Protein AF-A0A7S1P084-F1 (afdb_monomer_lite)

Sequence (132 aa):
ADGGAAAVPLTLRERERGHRPLSDYHLLGYLAYVVYSPLYLAGPILTYNAFISQMASPAHPPRRHLAMYLARWVACVLLMDAFLCVNWSNALISNQRMFHQWAHVGVGQLAVGAFTTLGFIWLKFLVIWRFF

Organism: NCBI:txid1169539

pLDDT: mean 81.16, std 12.4, range [35.12, 94.94]

Secondary structure (DSSP, 8-state):
-----------HHHHHHSPPPGGG--HHHHHHHHT-HHHHHT-----HHHHHHHHHS-----HHHHHHHHHHHHHHHHHHHHHHHH-HHHHHHH-GGGGGGGGG--HHHHHHHHHHHHHHHHHHHHHHHHH-

InterPro domains:
  IPR004299 Membrane bound O-acyl transferase, MBOAT [PF03062] (11-129)
  IPR051085 Membrane-bound O-acyltransferase [PTHR13285] (19-132)

Radius of gyration: 23.54 Å; chains: 1; bounding box: 50×38×68 Å

Structure (mmCIF, N/CA/C/O backbone):
data_AF-A0A7S1P084-F1
#
_entry.id   AF-A0A7S1P084-F1
#
loop_
_atom_site.group_PDB
_atom_site.id
_atom_site.type_symbol
_atom_site.label_atom_id
_atom_site.label_alt_id
_atom_site.label_comp_id
_atom_site.label_asym_id
_atom_site.label_entity_id
_atom_site.label_seq_id
_atom_site.pdbx_PDB_ins_code
_atom_site.Cartn_x
_atom_site.Cartn_y
_atom_site.Cartn_z
_atom_site.occupancy
_atom_site.B_iso_or_equiv
_atom_site.auth_seq_id
_atom_site.auth_comp_id
_atom_site.auth_asym_id
_atom_site.auth_atom_id
_atom_site.pdbx_PDB_model_num
ATOM 1 N N . ALA A 1 1 ? -24.659 17.541 42.918 1.00 36.22 1 ALA A N 1
ATOM 2 C CA . ALA A 1 1 ? -24.642 18.237 41.620 1.00 36.22 1 ALA A CA 1
ATOM 3 C C . ALA A 1 1 ? -23.242 18.081 41.051 1.00 36.22 1 ALA A C 1
ATOM 5 O O . ALA A 1 1 ? -22.460 19.016 41.098 1.00 36.22 1 ALA A O 1
ATOM 6 N N . ASP A 1 2 ? -22.916 16.876 40.584 1.00 35.12 2 ASP A N 1
ATOM 7 C CA . ASP A 1 2 ? -21.621 16.614 39.961 1.00 35.12 2 ASP A CA 1
ATOM 8 C C . ASP A 1 2 ? -21.821 16.741 38.462 1.00 35.12 2 ASP A C 1
ATOM 10 O O . ASP A 1 2 ? -22.344 15.849 37.794 1.00 35.12 2 ASP A O 1
ATOM 14 N N . GLY A 1 3 ? -21.512 17.940 37.967 1.00 37.31 3 GLY A N 1
ATOM 15 C CA . GLY A 1 3 ? -21.469 18.231 36.546 1.00 37.31 3 GLY A CA 1
ATOM 16 C C . GLY A 1 3 ? -20.531 17.236 35.882 1.00 37.31 3 GLY A C 1
ATOM 17 O O . GLY A 1 3 ? -19.345 17.197 36.203 1.00 37.31 3 GLY A O 1
ATOM 18 N N . GLY A 1 4 ? -21.092 16.412 34.995 1.00 40.28 4 GLY A N 1
ATOM 19 C CA . GLY A 1 4 ? -20.357 15.432 34.215 1.00 40.28 4 GLY A CA 1
ATOM 20 C C . GLY A 1 4 ? -19.173 16.104 33.539 1.00 40.28 4 GLY A C 1
ATOM 21 O O . GLY A 1 4 ? -19.345 16.873 32.593 1.00 40.28 4 GLY A O 1
ATOM 22 N N . ALA A 1 5 ? -17.977 15.825 34.056 1.00 42.31 5 ALA A N 1
ATOM 23 C CA . ALA A 1 5 ? -16.734 16.178 33.407 1.00 42.31 5 ALA A CA 1
ATOM 24 C C . ALA A 1 5 ? -16.764 15.507 32.034 1.00 42.31 5 ALA A C 1
ATOM 26 O 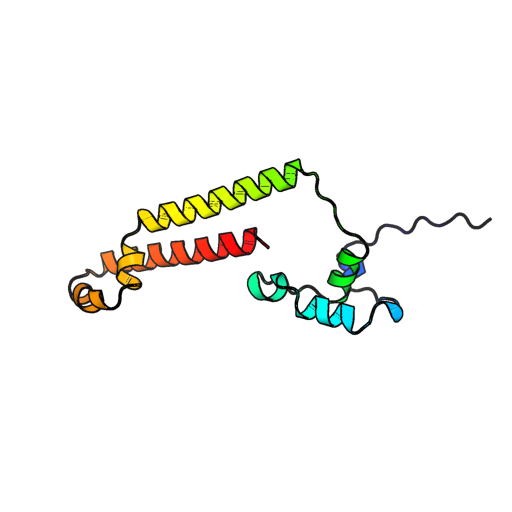O . ALA A 1 5 ? -16.636 14.287 31.926 1.00 42.31 5 ALA A O 1
ATOM 27 N N . ALA A 1 6 ? -17.030 16.298 30.995 1.00 47.44 6 ALA A N 1
ATOM 28 C CA . ALA A 1 6 ? -16.967 15.845 29.621 1.00 47.44 6 ALA A CA 1
ATOM 29 C C . ALA A 1 6 ? -15.577 15.236 29.423 1.00 47.44 6 ALA A C 1
ATOM 31 O O . ALA A 1 6 ? -14.575 15.949 29.492 1.00 47.44 6 ALA A O 1
ATOM 32 N N . ALA A 1 7 ? -15.520 13.909 29.286 1.00 57.78 7 ALA A N 1
ATOM 33 C CA . ALA A 1 7 ? -14.272 13.185 29.139 1.00 57.78 7 ALA A CA 1
ATOM 34 C C . ALA A 1 7 ? -13.515 13.798 27.960 1.00 57.78 7 ALA A C 1
ATOM 36 O O . ALA A 1 7 ? -13.980 13.744 26.819 1.00 57.78 7 ALA A O 1
ATOM 37 N N . VAL A 1 8 ? -12.379 14.436 28.252 1.00 57.56 8 VAL A N 1
ATOM 38 C CA . VAL A 1 8 ? -11.496 14.993 27.230 1.00 57.56 8 VAL A CA 1
ATOM 39 C C . VAL A 1 8 ? -11.214 13.869 26.233 1.00 57.56 8 VAL A C 1
ATOM 41 O O . VAL A 1 8 ? -10.846 12.771 26.664 1.00 57.56 8 VAL A O 1
ATOM 44 N N . PRO A 1 9 ? -11.428 14.073 24.921 1.00 65.50 9 PRO A N 1
ATOM 45 C CA . PRO A 1 9 ? -11.212 13.015 23.952 1.00 65.50 9 PRO A CA 1
ATOM 46 C C . PRO A 1 9 ? -9.735 12.620 23.986 1.00 65.50 9 PRO A C 1
ATOM 48 O O . PRO A 1 9 ? -8.879 13.361 23.510 1.00 65.50 9 PRO A O 1
ATOM 51 N N . LEU A 1 10 ? -9.449 11.449 24.565 1.00 67.19 10 LEU A N 1
ATOM 52 C CA . LEU A 1 10 ? -8.094 10.910 24.662 1.00 67.19 10 LEU A CA 1
ATOM 53 C C . LEU A 1 10 ? -7.463 10.861 23.274 1.00 67.19 10 LEU A C 1
ATOM 55 O O . LEU A 1 10 ? -8.109 10.428 22.308 1.00 67.19 10 LEU A O 1
ATOM 59 N N . THR A 1 11 ? -6.202 11.270 23.189 1.00 75.94 11 THR A N 1
ATOM 60 C CA . THR A 1 11 ? -5.428 11.200 21.950 1.00 75.94 11 THR A CA 1
ATOM 61 C C . THR A 1 11 ? -5.197 9.739 21.544 1.00 75.94 11 THR A C 1
ATOM 63 O O . THR A 1 11 ? -5.248 8.831 22.375 1.00 75.94 11 THR A O 1
ATOM 66 N N . LEU A 1 12 ? -4.929 9.476 20.258 1.00 69.50 12 LEU A N 1
ATOM 67 C CA . LEU A 1 12 ? -4.713 8.109 19.750 1.00 69.50 12 LEU A CA 1
ATOM 68 C C . LEU A 1 12 ? -3.621 7.363 20.545 1.00 69.50 12 LEU A C 1
ATOM 70 O O . LEU A 1 12 ? -3.815 6.221 20.950 1.00 69.50 12 LEU A O 1
ATOM 74 N N . ARG A 1 13 ? -2.517 8.054 20.859 1.00 72.75 13 ARG A N 1
ATOM 75 C CA . ARG A 1 13 ? -1.393 7.501 21.632 1.00 72.75 13 ARG A CA 1
ATOM 76 C C . ARG A 1 13 ? -1.768 7.140 23.069 1.00 72.75 13 ARG A C 1
ATOM 78 O O . ARG A 1 13 ? -1.238 6.178 23.619 1.00 72.75 13 ARG A O 1
ATOM 85 N N . GLU A 1 14 ? -2.662 7.904 23.687 1.00 76.75 14 GLU A N 1
ATOM 86 C CA . GLU A 1 14 ? -3.144 7.626 25.044 1.00 76.75 14 GLU A CA 1
ATOM 87 C C . GLU A 1 14 ? -4.103 6.432 25.057 1.00 76.75 14 GLU A C 1
ATOM 89 O O . GLU A 1 14 ? -4.034 5.608 25.965 1.00 76.75 14 GLU A O 1
ATOM 94 N N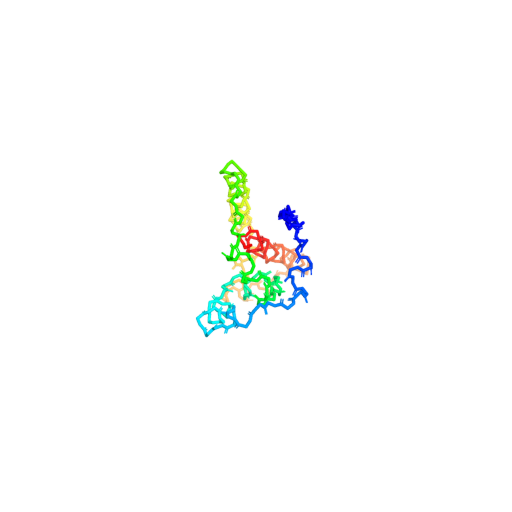 . ARG A 1 15 ? -4.929 6.273 24.013 1.00 71.94 15 ARG A N 1
ATOM 95 C CA . ARG A 1 15 ? -5.806 5.097 23.841 1.00 71.94 15 ARG A CA 1
ATOM 96 C C . ARG A 1 15 ? -5.024 3.805 23.612 1.00 71.94 15 ARG A C 1
ATOM 98 O O . ARG A 1 15 ? -5.464 2.741 24.034 1.00 71.94 15 ARG A O 1
ATOM 105 N N . GLU A 1 16 ? -3.876 3.900 22.948 1.00 75.06 16 GLU A N 1
ATOM 106 C CA . GLU A 1 16 ? -2.973 2.773 22.699 1.00 75.06 16 GLU A CA 1
ATOM 107 C C . GLU A 1 16 ? -2.262 2.298 23.972 1.00 75.06 16 GLU A C 1
ATOM 109 O O . GLU A 1 16 ? -2.132 1.093 24.194 1.00 75.06 16 GLU A O 1
ATOM 114 N N . ARG A 1 17 ? -1.803 3.243 24.804 1.00 76.12 17 ARG A N 1
ATOM 115 C CA . ARG A 1 17 ? -1.017 2.972 26.020 1.00 76.12 17 ARG A CA 1
ATOM 116 C C . ARG A 1 17 ? -1.869 2.729 27.268 1.00 76.12 17 ARG A C 1
ATOM 118 O O . ARG A 1 17 ? -1.374 2.142 28.226 1.00 76.12 17 ARG A O 1
ATOM 125 N N . GLY A 1 18 ? -3.114 3.199 27.277 1.00 77.50 18 GLY A N 1
ATOM 126 C CA . GLY A 1 18 ? -4.032 3.044 28.399 1.00 77.50 18 GLY A CA 1
ATOM 127 C C . GLY A 1 18 ? -4.482 1.596 28.596 1.00 77.50 18 GLY A C 1
ATOM 128 O O . GLY A 1 18 ? -4.697 0.856 27.635 1.00 77.50 18 GLY A O 1
ATOM 129 N N . HIS A 1 19 ? -4.660 1.201 29.856 1.00 75.94 19 HIS A N 1
ATOM 130 C CA . HIS A 1 19 ? -5.304 -0.068 30.185 1.00 75.94 19 HIS A CA 1
ATOM 131 C C . HIS A 1 19 ? -6.800 0.016 29.865 1.00 75.94 19 HIS A C 1
ATOM 133 O O . HIS A 1 19 ? -7.461 1.004 30.190 1.00 75.94 19 HIS A O 1
ATOM 139 N N . ARG A 1 20 ? -7.329 -1.028 29.224 1.00 79.06 20 ARG A N 1
ATOM 140 C CA . ARG A 1 20 ? -8.761 -1.185 28.953 1.00 79.06 20 ARG A CA 1
ATOM 141 C C . ARG A 1 20 ? -9.448 -1.948 30.083 1.00 79.06 20 ARG A C 1
ATOM 143 O O . ARG A 1 20 ? -8.782 -2.719 30.777 1.00 79.06 20 ARG A O 1
ATOM 150 N N . PRO A 1 21 ? -10.768 -1.772 30.270 1.00 84.25 21 PRO A N 1
ATOM 151 C CA . PRO A 1 21 ? -11.523 -2.612 31.191 1.00 84.25 21 PRO A CA 1
ATOM 152 C C . PRO A 1 21 ? -11.417 -4.089 30.789 1.00 84.25 21 PRO A C 1
ATOM 154 O O . PRO A 1 21 ? -11.349 -4.419 29.606 1.00 84.25 21 PRO A O 1
ATOM 157 N N . LEU A 1 22 ? -11.432 -4.988 31.779 1.00 82.69 22 LEU A N 1
ATOM 158 C CA . LEU A 1 22 ? -11.250 -6.429 31.561 1.00 82.69 22 LEU A CA 1
ATOM 159 C C . LEU A 1 22 ? -12.285 -7.032 30.591 1.00 82.69 22 LEU A C 1
ATOM 161 O O . LEU A 1 22 ? -11.978 -7.984 29.882 1.00 82.69 22 LEU A O 1
ATOM 165 N N . SER A 1 23 ? -13.484 -6.446 30.522 1.00 83.75 23 SER A N 1
ATOM 166 C CA . SER A 1 23 ? -14.563 -6.836 29.605 1.00 83.75 23 SER A CA 1
ATOM 167 C C . SER A 1 23 ? -14.203 -6.699 28.123 1.00 83.75 23 SER A C 1
ATOM 169 O O . SER A 1 23 ? -14.762 -7.409 27.291 1.00 83.75 23 SER A O 1
ATOM 171 N N . ASP A 1 24 ? -1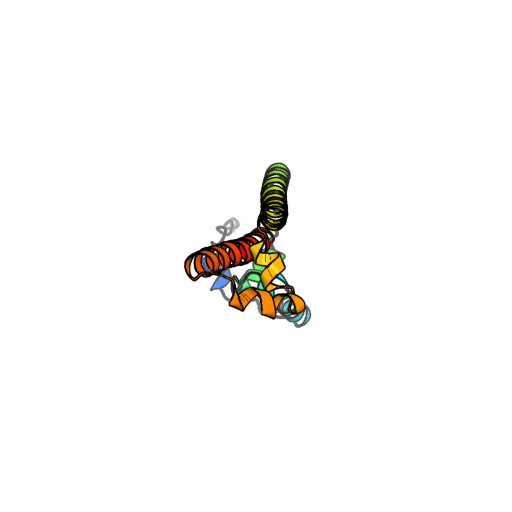3.267 -5.809 27.780 1.00 83.62 24 ASP A N 1
ATOM 172 C CA . ASP A 1 24 ? -12.843 -5.583 26.393 1.00 83.62 24 ASP A CA 1
ATOM 173 C C . ASP A 1 24 ? -11.910 -6.703 25.891 1.00 83.62 24 ASP A C 1
ATOM 175 O O . ASP A 1 24 ? -11.700 -6.850 24.683 1.00 83.62 24 ASP A O 1
ATOM 179 N N . TYR A 1 25 ? -11.367 -7.530 26.792 1.00 85.25 25 TYR A N 1
ATOM 180 C CA . TYR A 1 25 ? -10.509 -8.666 26.459 1.00 85.25 25 TYR A CA 1
ATOM 181 C C . TYR A 1 25 ? -11.340 -9.947 26.370 1.00 85.25 25 TYR A C 1
ATOM 183 O O . TYR A 1 25 ? -11.578 -10.635 27.359 1.00 85.25 25 TYR A O 1
ATOM 191 N N . HIS A 1 26 ? -11.783 -10.279 25.160 1.00 89.75 26 HIS A N 1
ATOM 192 C CA . HIS A 1 26 ? -12.580 -11.474 24.897 1.00 89.75 26 HIS A CA 1
ATOM 193 C C . HIS A 1 26 ? -12.091 -12.191 23.632 1.00 89.75 26 HIS A C 1
ATOM 195 O O . HIS A 1 26 ? -11.498 -11.583 22.738 1.00 89.75 26 HIS A O 1
ATOM 201 N N . LEU A 1 27 ? -12.348 -13.502 23.549 1.00 89.25 27 LEU A N 1
ATOM 202 C CA . LEU A 1 27 ? -11.797 -14.367 22.498 1.00 89.25 27 LEU A CA 1
ATOM 203 C C . LEU A 1 27 ? -12.192 -13.914 21.085 1.00 89.25 27 LEU A C 1
ATOM 205 O O . LEU A 1 27 ? -11.357 -13.921 20.187 1.00 89.25 27 LEU A O 1
ATOM 209 N N . LEU A 1 28 ? -13.443 -13.487 20.890 1.00 89.62 28 LEU A N 1
ATOM 210 C CA . LEU A 1 28 ? -13.923 -13.041 19.580 1.00 89.62 28 LEU A CA 1
ATOM 211 C C . LEU A 1 28 ? -13.182 -11.784 19.098 1.00 89.62 28 LEU A C 1
ATOM 213 O O . LEU A 1 28 ? -12.746 -11.743 17.952 1.00 89.62 28 LEU A O 1
ATOM 217 N N . GLY A 1 29 ? -12.984 -10.794 19.976 1.00 87.75 29 GLY A N 1
ATOM 218 C CA . GLY A 1 29 ? -12.216 -9.587 19.672 1.00 87.75 29 GLY A CA 1
ATOM 219 C C . GLY A 1 29 ? -10.758 -9.902 19.344 1.00 87.75 29 GLY A C 1
ATOM 220 O O . GLY A 1 29 ? -10.193 -9.318 18.421 1.00 87.75 29 GLY A O 1
ATOM 221 N N . TYR A 1 30 ? -10.164 -10.875 20.041 1.00 88.56 30 TYR A N 1
ATOM 222 C CA . TYR A 1 30 ? -8.812 -11.349 19.746 1.00 88.56 30 TYR A CA 1
ATOM 223 C C . TYR A 1 30 ? -8.723 -12.051 18.385 1.00 88.56 30 TYR A C 1
ATOM 225 O O . TYR A 1 30 ? -7.825 -11.752 17.602 1.00 88.56 30 TYR A O 1
ATOM 233 N N . LEU A 1 31 ? -9.674 -12.928 18.054 1.00 90.25 31 LEU A N 1
ATOM 234 C CA . LEU A 1 31 ? -9.726 -13.571 16.738 1.00 90.25 31 LEU A CA 1
ATOM 235 C C . LEU A 1 31 ? -9.941 -12.548 15.615 1.00 90.25 31 LEU A C 1
ATOM 237 O O . LEU A 1 31 ? -9.270 -12.627 14.590 1.00 90.25 31 LEU A O 1
ATOM 241 N N . ALA A 1 32 ? -10.814 -11.557 15.819 1.00 88.88 32 ALA A N 1
ATOM 242 C CA . ALA A 1 32 ? -11.022 -10.470 14.864 1.00 88.88 32 ALA A CA 1
ATOM 243 C C . ALA A 1 32 ? -9.744 -9.645 14.638 1.00 88.88 32 ALA A C 1
ATOM 245 O O . ALA A 1 32 ? -9.451 -9.273 13.504 1.00 88.88 32 ALA A O 1
ATOM 246 N N . TYR A 1 33 ? -8.962 -9.409 15.696 1.00 88.50 33 TYR A N 1
ATOM 247 C CA . TYR A 1 33 ? -7.656 -8.756 15.611 1.00 88.50 33 TYR A CA 1
ATOM 248 C C . TYR A 1 33 ? -6.630 -9.605 14.846 1.00 88.50 33 TYR A C 1
ATOM 250 O O . TYR A 1 33 ? -5.934 -9.084 13.979 1.00 88.50 33 TYR A O 1
ATOM 258 N N . VAL A 1 34 ? -6.557 -10.913 15.119 1.00 87.00 34 VAL A N 1
ATOM 259 C CA . VAL A 1 34 ? -5.626 -11.819 14.428 1.00 87.00 34 VAL A CA 1
ATOM 260 C C . VAL A 1 34 ? -5.978 -11.944 12.950 1.00 87.00 34 VAL A C 1
ATOM 262 O O . VAL A 1 34 ? -5.082 -11.907 12.128 1.00 87.00 34 VAL A O 1
ATOM 265 N N . VAL A 1 35 ? -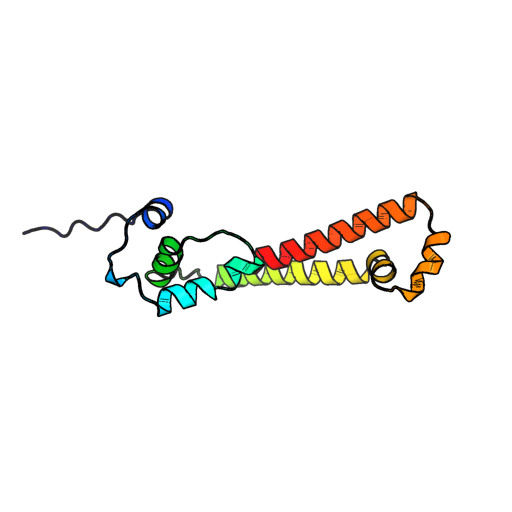7.257 -12.034 12.580 1.00 88.00 35 VAL A N 1
ATOM 266 C CA . VAL A 1 35 ? -7.695 -12.184 11.176 1.00 88.00 35 VAL A CA 1
ATOM 267 C C . VAL A 1 35 ? -7.723 -10.840 10.423 1.00 88.00 35 VAL A C 1
ATOM 269 O O . VAL A 1 35 ? -8.065 -10.784 9.241 1.00 88.00 35 VAL A O 1
ATOM 272 N N . TYR A 1 36 ? -7.338 -9.733 11.064 1.00 84.94 36 TYR A N 1
ATOM 273 C CA . TYR A 1 36 ? -7.359 -8.410 10.449 1.00 84.94 36 TYR A CA 1
ATOM 274 C C . TYR A 1 36 ? -6.331 -8.301 9.306 1.00 84.94 36 TYR A C 1
ATOM 276 O O . TYR A 1 36 ? -5.154 -8.013 9.510 1.00 84.94 36 TYR A O 1
ATOM 284 N N . SER A 1 37 ? -6.797 -8.509 8.070 1.00 73.44 37 SER A N 1
ATOM 285 C CA . SER A 1 37 ? -5.978 -8.561 6.848 1.00 73.44 37 SER A CA 1
ATOM 286 C C . SER A 1 37 ? -4.995 -7.392 6.644 1.00 73.44 37 SER A C 1
ATOM 288 O O . SER A 1 37 ? -3.889 -7.657 6.161 1.00 73.44 37 SER A O 1
ATOM 290 N N . PRO A 1 38 ? -5.319 -6.127 6.991 1.00 72.12 38 PRO A N 1
ATOM 291 C CA . PRO A 1 38 ? -4.374 -5.016 6.847 1.00 72.12 38 PRO A CA 1
ATOM 292 C C . PRO A 1 38 ? -3.095 -5.191 7.680 1.00 72.12 38 PRO A C 1
ATOM 294 O O . PRO A 1 38 ? -2.029 -4.732 7.263 1.00 72.12 38 PRO A O 1
ATOM 297 N N . LEU A 1 39 ? -3.172 -5.914 8.807 1.00 71.75 39 LEU A N 1
ATOM 298 C CA . LEU A 1 39 ? -2.021 -6.214 9.664 1.00 71.75 39 LEU A CA 1
ATOM 299 C C . LEU A 1 39 ? -0.983 -7.092 8.945 1.00 71.75 39 LEU A C 1
ATOM 301 O O . LEU A 1 39 ? 0.214 -6.922 9.159 1.00 71.75 39 LEU A O 1
ATOM 305 N N . TYR A 1 40 ? -1.430 -7.990 8.062 1.00 73.44 40 TYR A N 1
ATOM 306 C CA . TYR A 1 40 ? -0.552 -8.901 7.322 1.00 73.44 40 TYR A CA 1
ATOM 307 C C . TYR A 1 40 ? -0.004 -8.315 6.019 1.00 73.44 40 TYR A C 1
ATOM 309 O O . TYR A 1 40 ? 1.102 -8.664 5.616 1.00 73.44 40 TYR A O 1
ATOM 317 N N . LEU A 1 41 ? -0.776 -7.462 5.337 1.00 69.06 41 LEU A N 1
ATOM 318 C CA . LEU A 1 41 ? -0.466 -7.034 3.966 1.00 69.06 41 LEU A CA 1
ATOM 319 C C . LEU A 1 41 ? 0.198 -5.653 3.870 1.00 69.06 41 LEU A C 1
ATOM 321 O O . LEU A 1 41 ? 0.998 -5.438 2.961 1.00 69.06 41 LEU A O 1
ATOM 325 N N . ALA A 1 42 ? -0.123 -4.719 4.771 1.00 66.38 42 ALA A N 1
ATOM 326 C CA . ALA A 1 42 ? 0.310 -3.319 4.661 1.00 66.38 42 ALA A CA 1
ATOM 327 C C . ALA A 1 42 ? 1.075 -2.783 5.877 1.00 66.38 42 ALA A C 1
ATOM 329 O O . ALA A 1 42 ? 1.710 -1.736 5.784 1.00 66.38 42 ALA A O 1
ATOM 330 N N . GLY A 1 43 ? 1.092 -3.520 6.988 1.00 65.31 43 GLY A N 1
ATOM 331 C CA . GLY A 1 43 ? 2.151 -3.390 7.982 1.00 65.31 43 GLY A CA 1
ATOM 332 C C . GLY A 1 43 ? 2.223 -2.121 8.846 1.00 65.31 43 GLY A C 1
ATOM 333 O O . GLY A 1 43 ? 3.335 -1.780 9.248 1.00 65.31 43 GLY A O 1
ATOM 334 N N . PRO A 1 44 ? 1.142 -1.440 9.268 1.00 65.00 44 PRO A N 1
ATOM 335 C CA . PRO A 1 44 ? 1.181 -0.823 10.583 1.00 65.00 44 PRO A CA 1
ATOM 336 C C . PRO A 1 44 ? 0.926 -1.917 11.624 1.00 65.00 44 PRO A C 1
ATOM 338 O O . PRO A 1 44 ? -0.144 -2.525 11.647 1.00 65.00 44 PRO A O 1
ATOM 341 N N . ILE A 1 45 ? 1.910 -2.170 12.492 1.00 73.19 45 ILE A N 1
ATOM 342 C CA . ILE A 1 45 ? 1.726 -3.025 13.672 1.00 73.19 45 ILE A CA 1
ATOM 343 C C . ILE A 1 45 ? 0.741 -2.298 14.598 1.00 73.19 45 ILE A C 1
ATOM 345 O O . ILE A 1 45 ? 1.124 -1.467 15.420 1.00 73.19 45 ILE A O 1
ATOM 349 N N . LEU A 1 46 ? -0.548 -2.558 14.399 1.00 82.25 46 LEU A N 1
ATOM 350 C CA . LEU A 1 46 ? -1.632 -2.037 15.218 1.00 82.25 46 LEU A CA 1
ATOM 351 C C . LEU A 1 46 ? -1.682 -2.855 16.505 1.00 82.25 46 LEU A C 1
ATOM 353 O O . LEU A 1 46 ? -1.667 -4.075 16.442 1.00 82.25 46 LEU A O 1
ATOM 357 N N . THR A 1 47 ? -1.755 -2.220 17.672 1.00 86.75 47 THR A N 1
ATOM 358 C CA . THR A 1 47 ? -1.920 -2.958 18.932 1.00 86.75 47 THR A CA 1
ATOM 359 C C . THR A 1 47 ? -3.380 -3.372 19.134 1.00 86.75 47 THR A C 1
ATOM 361 O O . THR A 1 47 ? -4.299 -2.710 18.646 1.00 86.75 47 THR A O 1
ATOM 364 N N . TYR A 1 48 ? -3.624 -4.432 19.912 1.00 86.38 48 TYR A N 1
ATOM 365 C CA . TYR A 1 48 ? -4.987 -4.866 20.252 1.00 86.38 48 TYR A CA 1
ATOM 366 C C . TYR A 1 48 ? -5.827 -3.729 20.866 1.00 86.38 48 TYR A C 1
ATOM 368 O O . TYR A 1 48 ? -6.975 -3.508 20.478 1.00 86.38 48 TYR A O 1
ATOM 376 N N . ASN A 1 49 ? -5.233 -2.942 21.772 1.00 86.62 49 ASN A N 1
ATOM 377 C CA . ASN A 1 49 ? -5.905 -1.810 22.416 1.00 86.62 49 ASN A CA 1
ATOM 378 C C . ASN A 1 49 ? -6.352 -0.745 21.398 1.00 86.62 49 ASN A C 1
ATOM 380 O O . ASN A 1 49 ? -7.459 -0.202 21.520 1.00 86.62 49 ASN A O 1
ATOM 384 N N . ALA A 1 50 ? -5.520 -0.481 20.382 1.00 84.38 50 ALA A N 1
ATOM 385 C CA . ALA A 1 50 ? -5.827 0.427 19.283 1.00 84.38 50 ALA A CA 1
ATOM 386 C C . ALA A 1 50 ? -6.981 -0.109 18.428 1.00 84.38 50 ALA A C 1
ATOM 388 O O . ALA A 1 50 ? -7.963 0.604 18.217 1.00 84.38 50 ALA A O 1
ATOM 389 N N . PHE A 1 51 ? -6.905 -1.379 18.021 1.00 87.06 51 PHE A N 1
ATOM 390 C CA . PHE A 1 51 ? -7.930 -2.056 17.224 1.00 87.06 51 PHE A CA 1
ATOM 391 C C . PHE A 1 51 ? -9.311 -1.989 17.883 1.00 87.06 51 PHE A C 1
ATOM 393 O O . PHE A 1 51 ? -10.267 -1.483 17.294 1.00 87.06 51 PHE A O 1
ATOM 400 N N . ILE A 1 52 ? -9.405 -2.379 19.157 1.00 88.00 52 ILE A N 1
ATOM 401 C CA . ILE A 1 52 ? -10.667 -2.327 19.904 1.00 88.00 52 ILE A CA 1
ATOM 402 C C . ILE A 1 52 ? -11.173 -0.877 20.023 1.00 88.00 52 ILE A C 1
ATOM 404 O O . ILE A 1 52 ? -12.371 -0.651 20.151 1.00 88.00 52 ILE A O 1
ATOM 408 N N . SER A 1 53 ? -10.294 0.139 20.012 1.00 84.38 53 SER A N 1
ATOM 409 C CA . SER A 1 53 ? -10.713 1.548 20.219 1.00 84.38 53 SER A CA 1
ATOM 410 C C . SER A 1 53 ? -11.332 2.116 18.966 1.00 84.38 53 SER A C 1
ATOM 412 O O . SER A 1 53 ? -12.306 2.859 19.039 1.00 84.38 53 SER A O 1
ATOM 414 N N . GLN A 1 54 ? -10.785 1.713 17.826 1.00 86.00 54 GLN A N 1
ATOM 415 C CA . GLN A 1 54 ? -11.306 2.049 16.516 1.00 86.00 54 GLN A CA 1
ATOM 416 C C . GLN A 1 54 ? -12.629 1.321 16.262 1.00 86.00 54 GLN A C 1
ATOM 418 O O . GLN A 1 54 ? -13.549 1.927 15.724 1.00 86.00 54 GLN A O 1
ATOM 423 N N . MET A 1 55 ? -12.774 0.071 16.722 1.00 84.81 55 MET A N 1
ATOM 424 C CA . MET A 1 55 ? -14.058 -0.637 16.653 1.00 84.81 55 MET A CA 1
ATOM 425 C C . MET A 1 55 ? -15.134 -0.009 17.548 1.00 84.81 55 MET A C 1
ATOM 427 O O . MET A 1 55 ? -16.280 0.114 17.127 1.00 84.81 55 MET A O 1
ATOM 431 N N . ALA A 1 56 ? -14.776 0.413 18.765 1.00 83.75 56 ALA A N 1
ATOM 432 C CA . ALA A 1 56 ? -15.713 1.056 19.689 1.00 83.75 56 ALA A CA 1
ATOM 433 C C . ALA A 1 56 ? -16.117 2.476 19.251 1.00 83.75 56 ALA A C 1
ATOM 435 O O . ALA A 1 56 ? -17.165 2.981 19.648 1.00 83.75 56 ALA A O 1
ATOM 436 N N . SER A 1 57 ? -15.286 3.153 18.458 1.00 81.62 57 SER A N 1
ATOM 437 C CA . SER A 1 57 ? -15.559 4.498 17.942 1.00 81.62 57 SER A CA 1
ATOM 438 C C . SER A 1 57 ? -15.138 4.610 16.473 1.00 81.62 57 SER A C 1
ATOM 440 O O . SER A 1 57 ? -14.063 5.148 16.186 1.00 81.62 57 SER A O 1
ATOM 442 N N . PRO A 1 58 ? -15.973 4.113 15.538 1.00 80.44 58 PRO A N 1
ATOM 443 C CA . PRO A 1 58 ? -15.663 4.129 14.116 1.00 80.44 58 PRO A CA 1
ATOM 444 C C . PRO A 1 58 ? -15.542 5.559 13.586 1.00 80.44 58 PRO A C 1
ATOM 446 O O . PRO A 1 58 ? -16.417 6.401 13.799 1.00 80.44 58 PRO A O 1
ATOM 449 N N . ALA A 1 59 ? -14.466 5.839 12.852 1.00 79.38 59 ALA A N 1
ATOM 450 C CA . ALA A 1 59 ? -14.354 7.084 12.107 1.00 79.38 59 ALA A CA 1
ATOM 451 C C . ALA A 1 59 ? -15.191 6.989 10.823 1.00 79.38 59 ALA A C 1
ATOM 453 O O . ALA A 1 59 ? -15.006 6.077 10.018 1.00 79.38 59 ALA A O 1
ATOM 454 N N . HIS A 1 60 ? -16.081 7.956 10.602 1.00 82.31 60 HIS A N 1
ATOM 455 C CA . HIS A 1 60 ? -16.869 8.056 9.374 1.00 82.31 60 HIS A CA 1
ATOM 456 C C . HIS A 1 60 ? -16.335 9.201 8.507 1.00 82.31 60 HIS A C 1
ATOM 458 O O . HIS A 1 60 ? -16.768 10.346 8.668 1.00 82.31 60 HIS A O 1
ATOM 464 N N . PRO A 1 61 ? -15.377 8.941 7.596 1.00 84.06 61 PRO A N 1
ATOM 465 C CA . PRO A 1 61 ? -14.898 9.976 6.697 1.00 84.06 61 PRO A CA 1
ATOM 466 C C . PRO A 1 61 ? -16.027 10.428 5.757 1.00 84.06 61 PRO A C 1
ATOM 468 O O . PRO A 1 61 ? -16.862 9.618 5.339 1.00 84.06 61 PRO A O 1
ATOM 471 N N . PRO A 1 62 ? -16.058 11.712 5.365 1.00 91.38 62 PRO A N 1
ATOM 472 C CA . PRO A 1 62 ? -17.043 12.197 4.410 1.00 91.38 62 PRO A CA 1
ATOM 473 C C . PRO A 1 62 ? -16.889 11.461 3.072 1.00 91.38 62 PRO A C 1
ATOM 475 O O . PRO A 1 62 ? -15.779 11.302 2.556 1.00 91.38 62 PRO A O 1
ATOM 478 N N . ARG A 1 63 ? -18.016 11.064 2.463 1.00 89.75 63 ARG A N 1
ATOM 479 C CA . ARG A 1 63 ? -18.055 10.271 1.214 1.00 89.75 63 ARG A CA 1
ATOM 480 C C . ARG A 1 63 ? -17.213 10.871 0.084 1.00 89.75 63 ARG A C 1
ATOM 482 O O . ARG A 1 63 ? -16.602 10.138 -0.684 1.00 89.75 63 ARG A O 1
ATOM 489 N N . ARG A 1 64 ? -17.131 12.204 0.013 1.00 92.62 64 ARG A N 1
ATOM 490 C CA . ARG A 1 64 ? -16.301 12.925 -0.964 1.00 92.62 64 ARG A CA 1
ATOM 491 C C . ARG A 1 64 ? -14.814 12.586 -0.819 1.00 92.62 64 ARG A C 1
ATOM 493 O O . ARG A 1 64 ? -14.136 12.401 -1.823 1.00 92.62 64 ARG A O 1
ATOM 500 N N . HIS A 1 65 ? -14.306 12.502 0.410 1.00 90.44 65 HIS A N 1
ATOM 501 C CA . HIS A 1 65 ? -12.898 12.187 0.662 1.00 90.44 65 HIS A CA 1
ATOM 502 C C . HIS A 1 65 ? -12.604 10.735 0.291 1.00 90.44 65 HIS A C 1
ATOM 504 O O . HIS A 1 65 ? -11.608 10.479 -0.377 1.00 90.44 65 HIS A O 1
ATOM 510 N N . LEU A 1 66 ? -13.518 9.820 0.630 1.00 90.19 66 LEU A N 1
ATOM 511 C CA . LEU A 1 66 ? -13.427 8.418 0.228 1.00 90.19 66 LEU A CA 1
ATOM 512 C C . LEU A 1 66 ? -13.421 8.263 -1.301 1.00 90.19 66 LEU A C 1
ATOM 514 O O . LEU A 1 66 ? -12.559 7.579 -1.840 1.00 90.19 66 LEU A O 1
ATOM 518 N N . ALA A 1 67 ? -14.319 8.949 -2.013 1.00 92.62 67 ALA A N 1
ATOM 519 C CA . ALA A 1 67 ? -14.378 8.904 -3.474 1.00 92.62 67 ALA A CA 1
ATOM 520 C C . ALA A 1 67 ? -13.100 9.457 -4.129 1.00 92.62 67 ALA A C 1
ATOM 522 O O . ALA A 1 67 ? -12.557 8.850 -5.047 1.00 92.62 67 ALA A O 1
ATOM 523 N N . MET A 1 68 ? -12.574 10.581 -3.631 1.00 93.25 68 MET A N 1
ATOM 524 C CA . MET A 1 68 ? -11.311 11.150 -4.118 1.00 93.25 68 MET A CA 1
ATOM 525 C C . MET A 1 68 ? -10.099 10.266 -3.804 1.00 93.25 68 MET A C 1
ATOM 527 O O . MET A 1 68 ? -9.117 10.289 -4.547 1.00 93.25 68 MET A O 1
ATOM 531 N N . TYR A 1 69 ? -10.136 9.529 -2.694 1.00 91.94 69 TYR A N 1
ATOM 532 C CA . TYR A 1 69 ? -9.105 8.563 -2.336 1.00 91.94 69 TYR A CA 1
ATOM 533 C C . TYR A 1 69 ? -9.151 7.344 -3.259 1.00 91.94 69 TYR A C 1
ATOM 535 O O . TYR A 1 69 ? -8.136 6.990 -3.853 1.00 91.94 69 TYR A O 1
ATOM 543 N N . LEU A 1 70 ? -10.345 6.782 -3.465 1.00 92.88 70 LEU A N 1
ATOM 544 C CA . LEU A 1 70 ? -10.575 5.669 -4.380 1.00 92.88 70 LEU A CA 1
ATOM 545 C C . LEU A 1 70 ? -10.166 6.029 -5.811 1.00 92.88 70 LEU A C 1
ATOM 547 O O . LEU A 1 70 ? -9.465 5.259 -6.452 1.00 92.88 70 LEU A O 1
ATOM 551 N N . ALA A 1 71 ? -10.527 7.220 -6.298 1.00 94.50 71 ALA A N 1
ATOM 552 C CA . ALA A 1 71 ? -10.132 7.680 -7.628 1.00 94.50 71 ALA A CA 1
ATOM 553 C C . ALA A 1 71 ? -8.604 7.775 -7.782 1.00 94.50 71 ALA A C 1
ATOM 555 O O . ALA A 1 71 ? -8.061 7.356 -8.802 1.00 94.50 71 ALA A O 1
ATOM 556 N N . ARG A 1 72 ? -7.894 8.277 -6.760 1.00 92.81 72 ARG A N 1
ATOM 557 C CA . ARG A 1 72 ? -6.421 8.291 -6.747 1.00 92.81 72 ARG A CA 1
ATOM 558 C C . ARG A 1 72 ? -5.844 6.881 -6.755 1.00 92.81 72 ARG A C 1
ATOM 560 O O . ARG A 1 72 ? -4.894 6.628 -7.484 1.00 92.81 72 ARG A O 1
ATOM 567 N N . TRP A 1 73 ? -6.422 5.975 -5.972 1.00 93.81 73 TRP A N 1
ATOM 568 C CA . TRP A 1 73 ? -5.995 4.582 -5.934 1.00 93.81 73 TRP A CA 1
ATOM 569 C C . TRP A 1 73 ? -6.196 3.887 -7.289 1.00 93.81 73 TRP A C 1
ATOM 571 O O . TRP A 1 73 ? -5.262 3.282 -7.806 1.00 93.81 73 TRP A O 1
ATOM 581 N N . VAL A 1 74 ? -7.359 4.065 -7.924 1.00 94.94 74 VAL A N 1
ATOM 582 C CA . VAL A 1 74 ? -7.632 3.560 -9.281 1.00 94.94 74 VAL A CA 1
ATOM 583 C C . VAL A 1 74 ? -6.643 4.143 -10.290 1.00 94.94 74 VAL A C 1
ATOM 585 O O . VAL A 1 74 ? -6.110 3.402 -11.109 1.00 94.94 74 VAL A O 1
ATOM 588 N N . ALA A 1 75 ? -6.327 5.438 -10.210 1.00 93.81 75 ALA A N 1
ATOM 589 C CA . ALA A 1 75 ? -5.313 6.044 -11.070 1.00 93.81 75 ALA A CA 1
ATOM 590 C C . ALA A 1 75 ? -3.925 5.399 -10.882 1.00 93.81 75 ALA A C 1
ATOM 592 O O . ALA A 1 75 ? -3.225 5.174 -11.866 1.00 93.81 75 ALA A O 1
ATOM 593 N N . CYS A 1 76 ? -3.537 5.040 -9.651 1.00 92.38 76 CYS A N 1
ATOM 594 C CA . CYS A 1 76 ? -2.302 4.290 -9.393 1.00 92.38 76 CYS A CA 1
ATOM 595 C C . CYS A 1 76 ? -2.333 2.878 -10.001 1.00 92.38 76 CYS A C 1
ATOM 597 O O . CYS A 1 76 ? -1.327 2.439 -10.554 1.00 92.38 76 CYS A O 1
ATOM 599 N N . VAL A 1 77 ? -3.473 2.182 -9.939 1.00 92.75 77 VAL A N 1
ATOM 600 C CA . VAL A 1 77 ? -3.647 0.858 -10.564 1.00 92.75 77 VAL A CA 1
ATOM 601 C C . VAL A 1 77 ? -3.541 0.954 -12.086 1.00 92.75 77 VAL A C 1
ATOM 603 O O . VAL A 1 77 ? -2.812 0.177 -12.694 1.00 92.75 77 VAL A O 1
ATOM 606 N N . LEU A 1 78 ? -4.203 1.936 -12.701 1.00 93.94 78 LEU A N 1
ATOM 607 C CA . LEU A 1 78 ? -4.121 2.168 -14.146 1.00 93.94 78 LEU A CA 1
ATOM 608 C C . LEU A 1 78 ? -2.703 2.544 -14.581 1.00 93.94 78 LEU A C 1
ATOM 610 O O . LEU A 1 78 ? -2.235 2.075 -15.613 1.00 93.94 78 LEU A O 1
ATOM 614 N N . LEU A 1 79 ? -1.992 3.348 -13.785 1.00 91.81 79 LEU A N 1
ATOM 615 C CA . LEU A 1 79 ? -0.587 3.662 -14.034 1.00 91.81 79 LEU A CA 1
ATOM 616 C C . LEU A 1 79 ? 0.284 2.400 -13.980 1.00 91.81 79 LEU A C 1
ATOM 618 O O . LEU A 1 79 ? 1.188 2.255 -14.796 1.00 91.81 79 LEU A O 1
ATOM 622 N N . MET A 1 80 ? 0.010 1.487 -13.044 1.00 92.38 80 MET A N 1
ATOM 623 C CA . MET A 1 80 ? 0.707 0.203 -12.950 1.00 92.38 80 MET A CA 1
ATOM 624 C C . MET A 1 80 ? 0.464 -0.681 -14.164 1.00 92.38 80 MET A C 1
ATOM 626 O O . MET A 1 80 ? 1.415 -1.256 -14.692 1.00 92.38 80 MET A O 1
ATOM 630 N N . ASP A 1 81 ? -0.783 -0.759 -14.614 1.00 90.75 81 ASP A N 1
ATOM 631 C CA . ASP A 1 81 ? -1.160 -1.530 -15.793 1.00 90.75 81 ASP A CA 1
ATOM 632 C C . ASP A 1 81 ? -0.526 -0.946 -17.067 1.00 90.75 81 ASP A C 1
ATOM 634 O O . ASP A 1 81 ? 0.169 -1.645 -17.802 1.00 90.75 81 ASP A O 1
ATOM 638 N N . ALA A 1 82 ? -0.617 0.374 -17.258 1.00 91.12 82 ALA A N 1
ATOM 639 C CA . ALA A 1 82 ? 0.028 1.067 -18.371 1.00 91.12 82 ALA A CA 1
ATOM 640 C C . ALA A 1 82 ? 1.559 0.908 -18.349 1.00 91.12 82 ALA A C 1
ATOM 642 O O . ALA A 1 82 ? 2.178 0.668 -19.387 1.00 91.12 82 ALA A O 1
ATOM 643 N N . PHE A 1 83 ? 2.181 0.994 -17.167 1.00 90.62 83 PHE A N 1
ATOM 644 C CA . PHE A 1 83 ? 3.612 0.746 -17.011 1.00 90.62 83 PHE A CA 1
ATOM 645 C C . PHE A 1 83 ? 3.966 -0.681 -17.437 1.00 90.62 83 PHE A C 1
ATOM 647 O O . PHE A 1 83 ? 4.957 -0.873 -18.139 1.00 90.62 83 PHE A O 1
ATOM 654 N N . LEU A 1 84 ? 3.158 -1.679 -17.075 1.00 88.19 84 LEU A N 1
ATOM 655 C CA . LEU A 1 84 ? 3.380 -3.064 -17.483 1.00 88.19 84 LEU A CA 1
ATOM 656 C C . LEU A 1 84 ? 3.254 -3.248 -19.002 1.00 88.19 84 LEU A C 1
ATOM 658 O O . LEU A 1 84 ? 4.098 -3.919 -19.589 1.00 88.19 84 LEU A O 1
ATOM 662 N N . CYS A 1 85 ? 2.261 -2.625 -19.643 1.00 86.94 85 CYS A N 1
ATOM 663 C CA . CYS A 1 85 ? 2.075 -2.712 -21.093 1.00 86.94 85 CYS A CA 1
ATOM 664 C C . CYS A 1 85 ? 3.237 -2.102 -21.890 1.00 86.94 85 CYS A C 1
ATOM 666 O O . CYS A 1 85 ? 3.572 -2.600 -22.962 1.00 86.94 85 CYS A O 1
ATOM 668 N N . VAL A 1 86 ? 3.857 -1.032 -21.381 1.00 86.62 86 VAL A N 1
ATOM 669 C CA . VAL A 1 86 ? 4.973 -0.350 -22.062 1.00 86.62 86 VAL A CA 1
ATOM 670 C C . VAL A 1 86 ? 6.322 -1.026 -21.779 1.00 86.62 86 VAL A C 1
ATOM 672 O O . VAL A 1 86 ? 7.223 -0.995 -22.618 1.00 86.62 86 VAL A O 1
ATOM 675 N N . ASN A 1 87 ? 6.492 -1.649 -20.609 1.00 85.25 87 ASN A N 1
ATOM 676 C CA . ASN A 1 87 ? 7.774 -2.216 -20.193 1.00 85.25 87 ASN A CA 1
ATOM 677 C C . ASN A 1 87 ? 7.921 -3.690 -20.594 1.00 85.25 87 ASN A C 1
ATOM 679 O O . ASN A 1 87 ? 7.491 -4.601 -19.885 1.00 85.25 87 ASN A O 1
ATOM 683 N N . TRP A 1 88 ? 8.658 -3.929 -21.679 1.00 81.62 88 TRP A N 1
ATOM 684 C CA . TRP A 1 88 ? 9.025 -5.270 -22.151 1.00 81.62 88 TRP A CA 1
ATOM 685 C C . TRP A 1 88 ? 9.878 -6.071 -21.146 1.00 81.62 88 TRP A C 1
ATOM 687 O O . TRP A 1 88 ? 9.800 -7.299 -21.119 1.00 81.62 88 TRP A O 1
ATOM 697 N N . SER A 1 89 ? 10.656 -5.398 -20.288 1.00 81.81 89 SER A N 1
ATOM 698 C CA . SER A 1 89 ? 11.567 -6.027 -19.317 1.00 81.81 89 SER A CA 1
ATOM 699 C C . SER A 1 89 ? 10.858 -7.039 -18.410 1.00 81.81 89 SER A C 1
ATOM 701 O O . SER A 1 89 ? 11.362 -8.138 -18.176 1.00 81.81 89 SER A O 1
ATOM 703 N N . ASN A 1 90 ? 9.650 -6.702 -17.945 1.00 80.88 90 ASN A N 1
ATOM 704 C CA . ASN A 1 90 ? 8.861 -7.570 -17.069 1.00 80.88 90 ASN A CA 1
ATOM 705 C C . ASN A 1 90 ? 8.378 -8.839 -17.792 1.00 80.88 90 ASN A C 1
ATOM 707 O O . ASN A 1 90 ? 8.293 -9.907 -17.179 1.00 80.88 90 ASN A O 1
ATOM 711 N N . ALA A 1 91 ? 8.093 -8.749 -19.094 1.00 77.56 91 ALA A N 1
ATOM 712 C CA . ALA A 1 91 ? 7.729 -9.903 -19.911 1.00 77.56 91 ALA A CA 1
ATOM 713 C C . ALA A 1 91 ? 8.933 -10.830 -20.1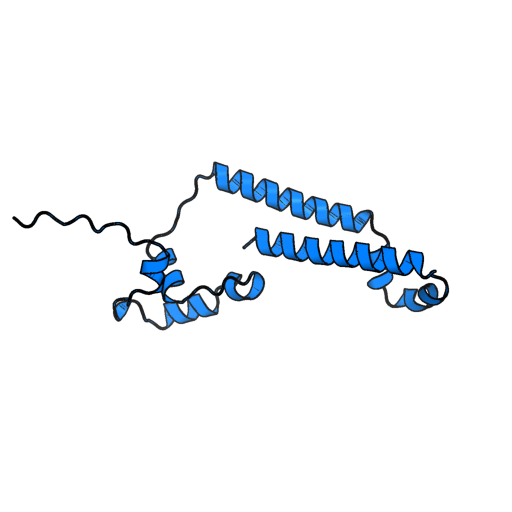43 1.00 77.56 91 ALA A C 1
ATOM 715 O O . ALA A 1 91 ? 8.782 -12.047 -20.085 1.00 77.56 91 ALA A O 1
ATOM 716 N N . LEU A 1 92 ? 10.136 -10.274 -20.330 1.00 76.50 92 LEU A N 1
ATOM 717 C CA . LEU A 1 92 ? 11.352 -11.075 -20.501 1.00 76.50 92 LEU A CA 1
ATOM 718 C C . LEU A 1 92 ? 11.734 -11.830 -19.215 1.00 76.50 92 LEU A C 1
ATOM 720 O O . LEU A 1 92 ? 12.125 -12.993 -19.275 1.00 76.50 92 LEU A O 1
ATOM 724 N N . ILE A 1 93 ? 11.609 -11.182 -18.053 1.00 74.19 93 ILE A N 1
ATOM 725 C CA . ILE A 1 93 ? 11.995 -11.765 -16.757 1.00 74.19 93 ILE A CA 1
ATOM 726 C C . ILE A 1 93 ? 11.002 -12.829 -16.284 1.00 74.19 93 ILE A C 1
ATOM 728 O O . ILE A 1 93 ? 11.404 -13.843 -15.716 1.00 74.19 93 ILE A O 1
ATOM 732 N N . SER A 1 94 ? 9.705 -12.623 -16.520 1.00 74.69 94 SER A N 1
ATOM 733 C CA . SER A 1 94 ? 8.672 -13.581 -16.106 1.00 74.69 94 SER A CA 1
ATOM 734 C C . SER A 1 94 ? 8.632 -14.845 -16.972 1.00 74.69 94 SER A C 1
ATOM 736 O O . SER A 1 94 ? 8.129 -15.878 -16.528 1.00 74.69 94 SER A O 1
ATOM 738 N N . ASN A 1 95 ? 9.177 -14.798 -18.190 1.00 79.00 95 ASN A N 1
ATOM 739 C CA . ASN A 1 95 ? 9.043 -15.871 -19.164 1.00 79.00 95 ASN A CA 1
ATOM 740 C C . ASN A 1 95 ? 10.321 -16.724 -19.247 1.00 79.00 95 ASN A C 1
ATOM 742 O O . ASN A 1 95 ? 11.240 -16.442 -20.014 1.00 79.00 95 ASN A O 1
ATOM 746 N N . GLN A 1 96 ? 10.366 -17.819 -18.479 1.00 67.56 96 GLN A N 1
ATOM 747 C CA . GLN A 1 96 ? 11.552 -18.687 -18.364 1.00 67.56 96 GLN A CA 1
ATOM 748 C C . GLN A 1 96 ? 12.041 -19.281 -19.696 1.00 67.56 96 GLN A C 1
ATOM 750 O O . GLN A 1 96 ? 13.216 -19.610 -19.839 1.00 67.56 96 GLN A O 1
ATOM 755 N N . ARG A 1 97 ? 11.169 -19.378 -20.706 1.00 67.38 97 ARG A N 1
ATOM 756 C CA . ARG A 1 97 ? 11.533 -19.868 -22.046 1.00 67.38 97 ARG A CA 1
ATOM 757 C C . ARG A 1 97 ? 12.453 -18.916 -22.812 1.00 67.38 97 ARG A C 1
ATOM 759 O O . ARG A 1 97 ? 13.146 -19.350 -23.724 1.00 67.38 97 ARG A O 1
ATOM 766 N N . MET A 1 98 ? 12.481 -17.635 -22.445 1.00 68.06 98 MET A N 1
ATOM 767 C CA . MET A 1 98 ? 13.343 -16.631 -23.072 1.00 68.06 98 MET A CA 1
ATOM 768 C C . MET A 1 98 ? 14.725 -16.535 -22.417 1.00 68.06 98 MET A C 1
ATOM 770 O O . MET A 1 98 ? 15.516 -15.684 -22.807 1.00 68.06 98 MET A O 1
ATOM 774 N N . PHE A 1 99 ? 15.061 -17.425 -21.474 1.00 66.94 99 PHE A N 1
ATOM 775 C CA . PHE A 1 99 ? 16.359 -17.439 -20.793 1.00 66.94 99 PHE A CA 1
ATOM 776 C C . PHE A 1 99 ? 17.553 -17.465 -21.764 1.00 66.94 99 PHE A C 1
ATOM 778 O O . PHE A 1 99 ? 18.551 -16.791 -21.532 1.00 66.94 99 PHE A O 1
ATOM 785 N N . HIS A 1 100 ? 17.436 -18.140 -22.913 1.00 68.44 100 HIS A N 1
ATOM 786 C CA . HIS A 1 100 ? 18.488 -18.121 -23.937 1.00 68.44 100 HIS A CA 1
ATOM 787 C C . HIS A 1 100 ? 18.756 -16.737 -24.542 1.00 68.44 100 HIS A C 1
ATOM 789 O O . HIS A 1 100 ? 19.884 -16.458 -24.936 1.00 68.44 100 HIS A O 1
ATOM 795 N N . GLN A 1 101 ? 17.764 -15.844 -24.576 1.00 71.94 101 GLN A N 1
ATOM 796 C CA . GLN A 1 101 ? 17.946 -14.491 -25.101 1.00 71.94 101 GLN A CA 1
ATOM 797 C C . GLN A 1 101 ? 18.823 -13.630 -24.185 1.00 71.94 101 GLN A C 1
ATOM 799 O O . GLN A 1 101 ? 19.430 -12.680 -24.667 1.00 71.94 101 GLN A O 1
ATOM 804 N N . TRP A 1 102 ? 18.969 -13.994 -22.903 1.00 71.44 102 TRP A N 1
ATOM 805 C CA . TRP A 1 102 ? 19.792 -13.265 -21.932 1.00 71.44 102 TRP A CA 1
ATOM 806 C C . TRP A 1 102 ? 21.276 -13.269 -22.307 1.00 71.44 102 TRP A C 1
ATOM 808 O O . TRP A 1 102 ? 21.977 -12.307 -22.009 1.00 71.44 102 TRP A O 1
ATOM 818 N N . ALA A 1 103 ? 21.740 -14.300 -23.023 1.00 76.31 103 ALA A N 1
ATOM 819 C CA . ALA A 1 103 ? 23.111 -14.381 -23.527 1.00 76.31 103 ALA A CA 1
ATOM 820 C C . ALA A 1 103 ? 23.442 -13.289 -24.563 1.00 76.31 103 ALA A C 1
ATOM 822 O O . ALA A 1 103 ? 24.612 -12.997 -24.795 1.00 76.31 103 ALA A O 1
ATOM 823 N N . HIS A 1 104 ? 22.422 -12.676 -25.174 1.00 79.88 104 HIS A N 1
ATOM 824 C CA . HIS A 1 104 ? 22.571 -11.627 -26.184 1.00 79.88 104 HIS A CA 1
ATOM 825 C C . HIS A 1 104 ? 22.260 -10.219 -25.650 1.00 79.88 104 HIS A C 1
ATOM 827 O O . HIS A 1 104 ? 22.369 -9.248 -26.399 1.00 79.88 104 HIS A O 1
ATOM 833 N N . VAL A 1 105 ? 21.880 -10.084 -24.373 1.00 80.81 105 VAL A N 1
ATOM 834 C CA . VAL A 1 105 ? 21.541 -8.790 -23.766 1.00 80.81 105 VAL A CA 1
ATOM 835 C C . VAL A 1 105 ? 22.811 -8.118 -23.244 1.00 80.81 105 VAL A C 1
ATOM 837 O O . VAL A 1 105 ? 23.535 -8.669 -22.416 1.00 80.81 105 VAL A O 1
ATOM 840 N N . GLY A 1 106 ? 23.081 -6.897 -23.708 1.00 87.19 106 GLY A N 1
ATOM 841 C CA . GLY A 1 106 ? 24.219 -6.110 -23.230 1.00 87.19 106 GLY A CA 1
ATOM 842 C C . GLY A 1 106 ? 24.049 -5.644 -21.777 1.00 87.19 106 GLY A C 1
ATOM 843 O O . GLY A 1 106 ? 22.933 -5.444 -21.298 1.00 87.19 106 GLY A O 1
ATOM 844 N N . VAL A 1 107 ? 25.161 -5.375 -21.084 1.00 87.56 107 VAL A N 1
ATOM 845 C CA . VAL A 1 107 ? 25.169 -4.948 -19.665 1.00 87.56 107 VAL A CA 1
ATOM 846 C C . VAL A 1 107 ? 24.286 -3.715 -19.414 1.00 87.56 107 VAL A C 1
ATOM 848 O O . VAL A 1 107 ? 23.555 -3.664 -18.426 1.00 87.56 107 VAL A O 1
ATOM 851 N N . GLY A 1 108 ? 24.286 -2.741 -20.332 1.00 88.62 108 GLY A N 1
ATOM 852 C CA . GLY A 1 108 ? 23.433 -1.552 -20.221 1.00 88.62 108 GLY A CA 1
ATOM 853 C C . GLY A 1 108 ? 21.934 -1.864 -20.306 1.00 88.62 108 GLY A C 1
ATOM 854 O O . GLY A 1 108 ? 21.140 -1.293 -19.562 1.00 88.62 108 GLY A O 1
ATOM 855 N N . GLN A 1 109 ? 21.539 -2.811 -21.160 1.00 86.75 109 GLN A N 1
ATOM 856 C CA . GLN A 1 109 ? 20.141 -3.237 -21.285 1.00 86.75 109 GLN A CA 1
ATOM 857 C C . GLN A 1 109 ? 19.681 -4.010 -20.044 1.00 86.75 109 GLN A C 1
ATOM 859 O O . GLN A 1 109 ? 18.558 -3.806 -19.586 1.00 86.75 109 GLN A O 1
ATOM 864 N N . LEU A 1 110 ? 20.558 -4.828 -19.450 1.00 86.81 110 LEU A N 1
ATOM 865 C CA . LEU A 1 110 ? 20.288 -5.494 -18.172 1.00 86.81 110 LEU A CA 1
ATOM 866 C C . LEU A 1 110 ? 20.067 -4.484 -17.040 1.00 86.81 110 LEU A C 1
ATOM 868 O O . LEU A 1 110 ? 19.125 -4.642 -16.266 1.00 86.81 110 LEU A O 1
ATOM 872 N N . ALA A 1 111 ? 20.877 -3.423 -16.962 1.00 89.94 111 ALA A N 1
ATOM 873 C CA . ALA A 1 111 ? 20.713 -2.380 -15.948 1.00 89.94 111 ALA A CA 1
ATOM 874 C C . ALA A 1 111 ? 19.358 -1.658 -16.072 1.00 89.94 111 ALA A C 1
ATOM 876 O O . ALA A 1 111 ? 18.652 -1.486 -15.077 1.00 89.94 111 ALA A O 1
ATOM 877 N N . VAL A 1 112 ? 18.950 -1.301 -17.297 1.00 89.31 112 VAL A N 1
ATOM 878 C CA . VAL A 1 112 ? 17.628 -0.707 -17.566 1.00 89.31 112 VAL A CA 1
ATOM 879 C C . VAL A 1 112 ? 16.502 -1.694 -17.238 1.00 89.31 112 VAL A C 1
ATOM 881 O O . VAL A 1 112 ? 15.501 -1.312 -16.628 1.00 89.31 112 VAL A O 1
ATOM 884 N N . GLY A 1 113 ? 16.669 -2.973 -17.579 1.00 88.62 113 GLY A N 1
ATOM 885 C CA . GLY A 1 113 ? 15.721 -4.037 -17.247 1.00 88.62 113 GLY A CA 1
ATOM 886 C C . GLY A 1 113 ? 15.527 -4.212 -15.739 1.00 88.62 113 GLY A C 1
ATOM 887 O O . GLY A 1 113 ? 14.397 -4.246 -15.252 1.00 88.62 113 GLY A O 1
ATOM 888 N N . ALA A 1 114 ? 16.620 -4.241 -14.976 1.00 87.88 114 ALA A N 1
ATOM 889 C CA . ALA A 1 114 ? 16.583 -4.328 -13.520 1.00 87.88 114 ALA A CA 1
ATOM 890 C C . ALA A 1 114 ? 15.923 -3.090 -12.889 1.00 87.88 114 ALA A C 1
ATOM 892 O O . ALA A 1 114 ? 15.057 -3.227 -12.025 1.00 87.88 114 ALA A O 1
ATOM 893 N N . PHE A 1 115 ? 16.268 -1.886 -13.359 1.00 91.12 115 PHE A N 1
ATOM 894 C CA . PHE A 1 115 ? 15.680 -0.637 -12.870 1.00 91.12 115 PHE A CA 1
ATOM 895 C C . PHE A 1 115 ? 14.167 -0.560 -13.128 1.00 91.12 115 PHE A C 1
ATOM 897 O O . PHE A 1 115 ? 13.391 -0.253 -12.223 1.00 91.12 115 PHE A O 1
ATOM 904 N N . THR A 1 116 ? 13.729 -0.893 -14.344 1.00 90.12 116 THR A N 1
ATOM 905 C CA . THR A 1 116 ? 12.301 -0.897 -14.711 1.00 90.12 116 THR A CA 1
ATOM 906 C C . THR A 1 116 ? 11.507 -1.940 -13.922 1.00 90.12 116 THR A C 1
ATOM 908 O O . THR A 1 116 ? 10.402 -1.655 -13.458 1.00 90.12 116 THR A O 1
ATOM 911 N N . THR A 1 117 ? 12.095 -3.111 -13.670 1.00 89.81 117 THR A N 1
ATOM 912 C CA . THR A 1 117 ? 11.491 -4.161 -12.831 1.00 89.81 117 THR A CA 1
ATOM 913 C C . THR A 1 117 ? 11.361 -3.723 -11.374 1.00 89.81 117 THR A C 1
ATOM 915 O O . THR A 1 117 ? 10.322 -3.938 -10.749 1.00 89.81 117 THR A O 1
ATOM 918 N N . LEU A 1 118 ? 12.383 -3.056 -10.830 1.00 91.81 118 LEU A N 1
ATOM 919 C CA . LEU A 1 118 ? 12.326 -2.499 -9.480 1.00 91.81 118 LEU A CA 1
ATOM 920 C C . LEU A 1 118 ? 11.221 -1.440 -9.364 1.00 91.81 118 LEU A C 1
ATOM 922 O O . LEU A 1 118 ? 10.451 -1.464 -8.405 1.00 91.81 118 LEU A O 1
ATOM 926 N N . GLY A 1 119 ? 11.089 -0.5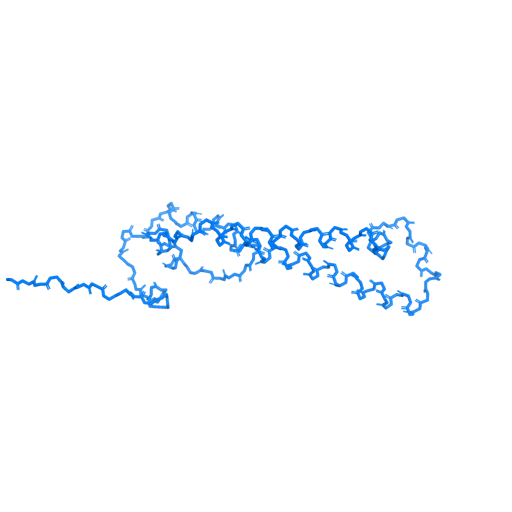68 -10.368 1.00 91.12 119 GLY A N 1
ATOM 927 C CA . GLY A 1 119 ? 9.992 0.398 -10.455 1.00 91.12 119 GLY A CA 1
ATOM 928 C C . GLY A 1 119 ? 8.612 -0.269 -10.463 1.00 91.12 119 GLY A C 1
ATOM 929 O O . GLY A 1 119 ? 7.705 0.181 -9.764 1.00 91.12 119 GLY A O 1
ATOM 930 N N . PHE A 1 120 ? 8.458 -1.388 -11.176 1.00 90.12 120 PHE A N 1
ATOM 931 C CA . PHE A 1 120 ? 7.213 -2.161 -11.180 1.00 90.12 120 PHE A CA 1
ATOM 932 C C . PHE A 1 120 ? 6.885 -2.769 -9.809 1.00 90.12 120 PHE A C 1
ATOM 934 O O . PHE A 1 120 ? 5.750 -2.667 -9.342 1.00 90.12 120 PHE A O 1
ATOM 941 N N . ILE A 1 121 ? 7.869 -3.374 -9.140 1.00 90.69 121 ILE A N 1
ATOM 942 C CA . ILE A 1 121 ? 7.691 -3.930 -7.790 1.00 90.69 121 ILE A CA 1
ATOM 943 C C . ILE A 1 121 ? 7.330 -2.818 -6.796 1.00 90.69 121 ILE A C 1
ATOM 945 O O . ILE A 1 121 ? 6.415 -2.982 -5.989 1.00 90.69 121 ILE A O 1
ATOM 949 N N . TRP A 1 122 ? 7.996 -1.666 -6.882 1.00 91.69 122 TRP A N 1
ATOM 950 C CA . TRP A 1 122 ? 7.676 -0.502 -6.061 1.00 91.69 122 TRP A CA 1
ATOM 951 C C . TRP A 1 122 ? 6.230 -0.037 -6.266 1.00 91.69 122 TRP A C 1
ATOM 953 O O . TRP A 1 122 ? 5.514 0.214 -5.297 1.00 91.69 122 TRP A O 1
ATOM 963 N N . LEU A 1 123 ? 5.767 0.010 -7.515 1.00 91.44 123 LEU A N 1
ATOM 964 C CA . LEU A 1 123 ? 4.408 0.428 -7.841 1.00 91.44 123 LEU A CA 1
ATOM 965 C C . LEU A 1 123 ? 3.354 -0.559 -7.312 1.00 91.44 123 LEU A C 1
ATOM 967 O O . LEU A 1 123 ? 2.317 -0.130 -6.809 1.00 91.44 123 LEU A O 1
ATOM 971 N N . LYS A 1 124 ? 3.648 -1.867 -7.323 1.00 88.88 124 LYS A N 1
ATOM 972 C CA . LYS A 1 124 ? 2.816 -2.886 -6.660 1.00 88.88 124 LYS A CA 1
ATOM 973 C C . LYS A 1 124 ? 2.683 -2.626 -5.161 1.00 88.88 124 LYS A C 1
ATOM 975 O O . LYS A 1 124 ? 1.568 -2.633 -4.642 1.00 88.88 124 LYS A O 1
ATOM 980 N N . PHE A 1 125 ? 3.795 -2.370 -4.471 1.00 89.38 125 PHE A N 1
ATOM 981 C CA . PHE A 1 125 ? 3.756 -2.048 -3.043 1.00 89.38 125 PHE A CA 1
ATOM 982 C C . PHE A 1 125 ? 3.001 -0.749 -2.772 1.00 89.38 125 PHE A C 1
ATOM 984 O O . PHE A 1 125 ? 2.199 -0.710 -1.846 1.00 89.38 125 PHE A O 1
ATOM 991 N N . LEU A 1 126 ? 3.168 0.277 -3.613 1.00 88.62 126 LEU A N 1
ATOM 992 C CA . LEU A 1 126 ? 2.418 1.527 -3.500 1.00 88.62 126 LEU A CA 1
ATOM 993 C C . LEU A 1 126 ? 0.906 1.292 -3.593 1.00 88.62 126 LEU A C 1
ATOM 995 O O . LEU A 1 126 ? 0.160 1.855 -2.795 1.00 88.62 126 LEU A O 1
ATOM 999 N N . VAL A 1 127 ? 0.449 0.459 -4.533 1.00 90.06 127 VAL A N 1
ATOM 1000 C CA . VAL A 1 127 ? -0.976 0.120 -4.682 1.00 90.06 127 VAL A CA 1
ATOM 1001 C C . VAL A 1 127 ? -1.501 -0.619 -3.450 1.00 90.06 127 VAL A C 1
ATOM 1003 O O . VAL A 1 127 ? -2.577 -0.273 -2.962 1.00 90.06 127 VAL A O 1
ATOM 1006 N N . ILE A 1 128 ? -0.747 -1.590 -2.922 1.00 88.00 128 ILE A N 1
ATOM 1007 C CA . ILE A 1 128 ? -1.118 -2.337 -1.708 1.00 88.00 128 ILE A CA 1
ATOM 1008 C C . ILE A 1 128 ? -1.194 -1.385 -0.508 1.00 88.00 128 ILE A C 1
ATOM 1010 O O . ILE A 1 128 ? -2.217 -1.319 0.163 1.00 88.00 128 ILE A O 1
ATOM 1014 N N . TRP A 1 129 ? -0.155 -0.583 -0.281 1.00 84.06 129 TRP A N 1
ATOM 1015 C CA . TRP A 1 129 ? -0.073 0.360 0.839 1.00 84.06 129 TRP A CA 1
ATOM 1016 C C . TRP A 1 129 ? -1.061 1.520 0.761 1.00 84.06 129 TRP A C 1
ATOM 1018 O O . TRP A 1 129 ? -1.327 2.156 1.769 1.00 84.06 129 TRP A O 1
ATOM 1028 N N . ARG A 1 130 ? -1.565 1.854 -0.430 1.00 85.12 130 ARG A N 1
ATOM 1029 C CA . ARG A 1 130 ? -2.639 2.842 -0.589 1.00 85.12 130 ARG A CA 1
ATOM 1030 C C . ARG A 1 130 ? -4.024 2.219 -0.503 1.00 85.12 130 ARG A C 1
ATOM 1032 O O . ARG A 1 130 ? -4.988 2.959 -0.370 1.00 85.12 130 ARG A O 1
ATOM 1039 N N . PHE A 1 131 ? -4.172 0.910 -0.638 1.00 83.31 131 PHE A N 1
ATOM 1040 C CA . PHE A 1 131 ? -5.482 0.289 -0.469 1.00 83.31 131 PHE A CA 1
ATOM 1041 C C . PHE A 1 131 ? -5.849 0.150 1.012 1.00 83.31 131 PHE A C 1
ATOM 1043 O O . PHE A 1 131 ? -6.990 0.409 1.392 1.00 83.31 131 PHE A O 1
ATOM 1050 N N . PHE A 1 132 ? -4.864 -0.257 1.812 1.00 75.38 132 PHE A N 1
ATOM 1051 C CA . PHE A 1 132 ? -4.958 -0.467 3.255 1.00 75.38 132 PHE A CA 1
ATOM 1052 C C . PHE A 1 132 ? -4.626 0.801 4.045 1.00 75.38 132 PHE A C 1
ATOM 1054 O O . PHE A 1 132 ? -5.187 0.941 5.154 1.00 75.38 132 PHE A O 1
#

Foldseek 3Di:
DDDPPPPDPDDLVCQQPDDDPPVLDDPVLVVCVVPVVCCVQQNPVQDSSSSSVCVVPPDDDDVVVVVVLVVVLVVLVVVLVVLVVVDCLVVCVVDPVNVVVVVVDDPVNVVVSVVSVVVSVVSVSVSRNSVD